Protein AF-A0A6B3ILD2-F1 (afdb_monomer_lite)

Structure (mmCIF, N/CA/C/O backbone):
data_AF-A0A6B3ILD2-F1
#
_entry.id   AF-A0A6B3ILD2-F1
#
loop_
_atom_site.group_PDB
_atom_site.id
_atom_site.type_symbol
_atom_site.label_atom_id
_atom_site.label_alt_id
_atom_site.label_comp_id
_atom_site.label_asym_id
_atom_site.label_entity_id
_atom_site.label_seq_id
_atom_site.pdbx_PDB_ins_code
_atom_site.Cartn_x
_atom_site.Cartn_y
_atom_site.Cartn_z
_atom_site.occupancy
_atom_site.B_iso_or_equiv
_atom_site.auth_seq_id
_atom_site.auth_comp_id
_atom_site.auth_asym_id
_atom_site.auth_atom_id
_atom_site.pdbx_PDB_model_num
ATOM 1 N N . GLY A 1 1 ? -7.312 -6.584 8.371 1.00 93.00 1 GLY A N 1
ATOM 2 C CA . GLY A 1 1 ? -7.728 -6.900 6.998 1.00 93.00 1 GLY A CA 1
ATOM 3 C C . GLY A 1 1 ? -6.562 -7.519 6.268 1.00 93.00 1 GLY A C 1
ATOM 4 O O . GLY A 1 1 ? -5.484 -6.936 6.271 1.00 93.00 1 GLY A O 1
ATOM 5 N N . PHE A 1 2 ? -6.776 -8.700 5.706 1.00 95.19 2 PHE A N 1
ATOM 6 C CA . PHE A 1 2 ? -5.787 -9.512 5.007 1.00 95.19 2 PHE A CA 1
ATOM 7 C C . PHE A 1 2 ? -6.242 -9.674 3.564 1.00 95.19 2 PHE A C 1
ATOM 9 O O . PHE A 1 2 ? -7.294 -10.265 3.318 1.00 95.19 2 PHE A O 1
ATOM 16 N N . VAL A 1 3 ? -5.492 -9.097 2.632 1.00 95.38 3 VAL A N 1
ATOM 17 C CA . VAL A 1 3 ? -5.838 -9.042 1.214 1.00 95.38 3 VAL A CA 1
ATOM 18 C C . VAL A 1 3 ? -5.019 -10.053 0.439 1.00 95.38 3 VAL A C 1
ATOM 20 O O . VAL A 1 3 ? -3.799 -10.132 0.577 1.00 95.38 3 VAL A O 1
ATOM 23 N N . ARG A 1 4 ? -5.690 -10.790 -0.436 1.00 94.25 4 ARG A N 1
ATOM 24 C CA . ARG A 1 4 ? -5.059 -11.615 -1.462 1.00 94.25 4 ARG A CA 1
ATOM 25 C C . ARG A 1 4 ? -5.677 -11.270 -2.802 1.00 94.25 4 ARG A C 1
ATOM 27 O O . ARG A 1 4 ? -6.876 -11.033 -2.869 1.00 94.25 4 ARG A O 1
ATOM 34 N N . SER A 1 5 ? -4.866 -11.247 -3.847 1.00 94.19 5 SER A N 1
ATOM 35 C CA . SER A 1 5 ? -5.314 -10.941 -5.200 1.00 94.19 5 SER A CA 1
ATOM 36 C C . SER A 1 5 ? -4.464 -11.697 -6.214 1.00 94.19 5 SER A C 1
ATOM 38 O O . SER A 1 5 ? -3.299 -11.996 -5.942 1.00 94.19 5 SER A O 1
ATOM 40 N N . ASN A 1 6 ? 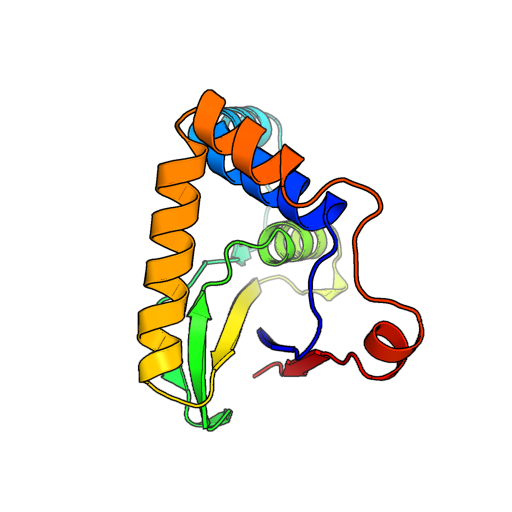-5.043 -12.013 -7.369 1.00 93.00 6 ASN A N 1
ATOM 41 C CA . ASN A 1 6 ? -4.300 -12.408 -8.569 1.00 93.00 6 ASN A CA 1
ATOM 42 C C . ASN A 1 6 ? -4.346 -11.314 -9.654 1.00 93.00 6 ASN A C 1
ATOM 44 O O . ASN A 1 6 ? -3.870 -11.539 -10.769 1.00 93.00 6 ASN A O 1
ATOM 48 N N . ALA A 1 7 ? -4.946 -10.158 -9.362 1.00 89.81 7 ALA A N 1
ATOM 49 C CA . ALA A 1 7 ? -5.045 -9.062 -10.309 1.00 89.81 7 ALA A CA 1
ATOM 50 C C . ALA A 1 7 ? -3.656 -8.507 -10.650 1.00 89.81 7 ALA A C 1
ATOM 52 O O . ALA A 1 7 ? -2.732 -8.536 -9.836 1.00 89.81 7 ALA A O 1
ATOM 53 N N . VAL A 1 8 ? -3.531 -7.985 -11.865 1.00 89.62 8 VAL A N 1
ATOM 54 C CA . VAL A 1 8 ? -2.367 -7.207 -12.300 1.00 89.62 8 VAL A CA 1
ATOM 55 C C . VAL A 1 8 ? -2.779 -5.746 -12.419 1.00 89.62 8 VAL A C 1
ATOM 57 O O . VAL A 1 8 ? -3.933 -5.443 -12.728 1.00 89.62 8 VAL A O 1
ATOM 60 N N . PHE A 1 9 ? -1.853 -4.845 -12.121 1.00 88.56 9 PHE A N 1
ATOM 61 C CA . PHE A 1 9 ? -2.081 -3.407 -12.195 1.00 88.56 9 PHE A CA 1
ATOM 62 C C . PHE A 1 9 ? -2.051 -2.919 -13.650 1.00 88.56 9 PHE A C 1
ATOM 64 O O . PHE A 1 9 ? -1.451 -3.554 -14.512 1.00 88.56 9 PHE A O 1
ATOM 71 N N . SER A 1 10 ? -2.702 -1.787 -13.920 1.00 90.25 10 SER A N 1
ATOM 72 C CA . SER A 1 10 ? -2.551 -1.072 -15.191 1.00 90.25 10 SER A CA 1
ATOM 73 C C . SER A 1 10 ? -1.320 -0.163 -15.163 1.00 90.25 10 SER A C 1
ATOM 75 O O . SER A 1 10 ? -0.803 0.157 -14.088 1.00 90.25 10 SER A O 1
ATOM 77 N N . GLY A 1 11 ? -0.891 0.312 -16.332 1.00 89.94 11 GLY A N 1
ATOM 78 C CA . GLY A 1 11 ? 0.165 1.317 -16.458 1.00 89.94 11 GLY A CA 1
ATOM 79 C C . GLY A 1 11 ? -0.160 2.604 -15.706 1.00 89.94 11 GLY A C 1
ATOM 80 O O . GLY A 1 11 ? 0.691 3.152 -15.014 1.00 89.94 11 GLY A O 1
ATOM 81 N N . GLY A 1 12 ? -1.432 3.020 -15.696 1.00 90.12 12 GLY A N 1
ATOM 82 C CA . GLY A 1 12 ? -1.883 4.170 -14.904 1.00 90.12 12 GLY A CA 1
ATOM 83 C C . GLY A 1 12 ? -1.729 3.964 -13.390 1.00 90.12 12 GLY A C 1
ATOM 84 O O . GLY A 1 12 ? -1.258 4.856 -12.680 1.00 90.12 12 GLY A O 1
ATOM 85 N N . THR A 1 13 ? -2.070 2.774 -12.880 1.00 90.44 13 THR A N 1
ATOM 86 C CA . THR A 1 13 ? -1.838 2.425 -11.469 1.00 90.44 13 THR A CA 1
ATOM 87 C C . THR A 1 13 ? -0.344 2.362 -11.152 1.00 90.44 13 THR A C 1
ATOM 89 O O . THR A 1 13 ? 0.077 2.871 -10.114 1.00 90.44 13 THR A O 1
ATOM 92 N N . PHE A 1 14 ? 0.462 1.787 -12.046 1.00 91.25 14 PHE A N 1
ATOM 93 C CA . PHE A 1 14 ? 1.912 1.703 -11.888 1.00 91.25 14 PHE A CA 1
ATOM 94 C C . PHE A 1 14 ? 2.571 3.089 -11.842 1.00 91.25 14 PHE A C 1
ATOM 96 O O . PHE A 1 14 ? 3.311 3.386 -10.905 1.00 91.25 14 PHE A O 1
ATOM 103 N N . ALA A 1 15 ? 2.224 3.977 -12.775 1.00 91.62 15 ALA A N 1
ATOM 104 C CA . ALA A 1 15 ? 2.712 5.353 -12.802 1.00 91.62 15 ALA A CA 1
ATOM 105 C C . ALA A 1 15 ? 2.274 6.148 -11.559 1.00 91.62 15 ALA A C 1
ATOM 107 O O . ALA A 1 15 ? 3.064 6.884 -10.962 1.00 91.62 15 ALA A O 1
ATOM 108 N N . SER A 1 16 ? 1.040 5.948 -11.092 1.00 90.56 16 SER A N 1
ATOM 109 C CA . SER A 1 16 ? 0.565 6.573 -9.851 1.00 90.56 16 SER A CA 1
ATOM 110 C C . SER A 1 16 ? 1.375 6.104 -8.639 1.00 90.56 16 SER A C 1
ATOM 112 O O . SER A 1 16 ? 1.787 6.918 -7.811 1.00 90.56 16 SER A O 1
ATOM 114 N N . ALA A 1 17 ? 1.655 4.800 -8.555 1.00 91.12 17 ALA A N 1
ATOM 115 C CA . ALA A 1 17 ? 2.456 4.228 -7.480 1.00 91.12 17 ALA A CA 1
ATOM 116 C C . ALA A 1 17 ? 3.896 4.761 -7.498 1.00 91.12 17 ALA A C 1
ATOM 118 O O . ALA A 1 17 ? 4.378 5.228 -6.468 1.00 91.12 17 ALA A O 1
ATOM 119 N N . LEU A 1 18 ? 4.559 4.775 -8.658 1.00 91.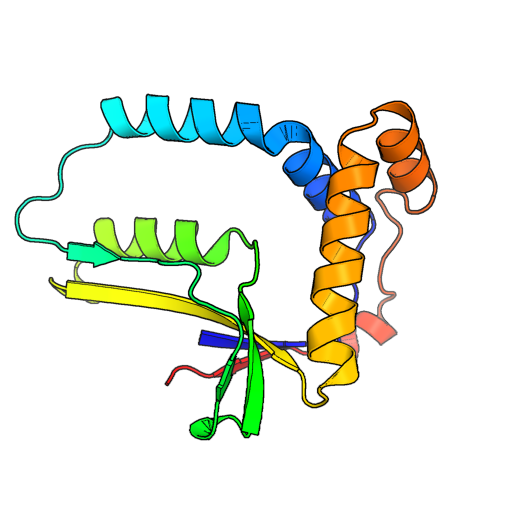94 18 LEU A N 1
ATOM 120 C CA . LEU A 1 18 ? 5.918 5.309 -8.800 1.00 91.94 18 LEU A CA 1
ATOM 121 C C . LEU A 1 18 ? 6.000 6.801 -8.447 1.00 91.94 18 LEU A C 1
ATOM 123 O O . LEU A 1 18 ? 6.938 7.227 -7.774 1.00 91.94 18 LEU A O 1
ATOM 127 N N . THR A 1 19 ? 5.000 7.593 -8.842 1.00 91.25 19 THR A N 1
ATOM 128 C CA . THR A 1 19 ? 4.918 9.015 -8.473 1.00 91.25 19 THR A CA 1
ATOM 129 C C . THR A 1 19 ? 4.806 9.190 -6.963 1.00 91.25 19 THR A C 1
ATOM 131 O O . THR A 1 19 ? 5.520 10.006 -6.379 1.00 91.25 19 THR A O 1
ATOM 134 N N . ALA A 1 20 ? 3.938 8.411 -6.313 1.00 90.50 20 ALA A N 1
ATOM 135 C CA . ALA A 1 20 ? 3.774 8.456 -4.864 1.00 90.50 20 ALA A CA 1
ATOM 136 C C . ALA A 1 20 ? 5.061 8.039 -4.131 1.00 90.50 20 ALA A C 1
ATOM 138 O O . ALA A 1 20 ? 5.477 8.711 -3.187 1.00 90.50 20 ALA A O 1
ATOM 139 N N . MET A 1 21 ? 5.734 6.981 -4.596 1.00 90.88 21 MET A N 1
ATOM 140 C CA . MET A 1 21 ? 7.007 6.519 -4.029 1.00 90.88 21 MET A CA 1
ATOM 141 C C . MET A 1 21 ? 8.114 7.573 -4.164 1.00 90.88 21 MET A C 1
ATOM 143 O O . MET A 1 21 ? 8.845 7.818 -3.205 1.00 90.88 21 MET A O 1
ATOM 147 N N . GLY A 1 22 ? 8.202 8.246 -5.314 1.00 89.44 22 GLY A N 1
ATOM 148 C CA . GLY A 1 22 ? 9.177 9.314 -5.560 1.00 89.44 22 GLY A CA 1
ATOM 149 C C . GLY A 1 22 ? 8.899 10.628 -4.816 1.00 89.44 22 GLY A C 1
ATOM 150 O O . GLY A 1 22 ? 9.769 11.492 -4.766 1.00 89.44 22 GLY A O 1
ATOM 151 N N . ARG A 1 23 ? 7.702 10.804 -4.236 1.00 90.31 23 ARG A N 1
ATOM 152 C CA . ARG A 1 23 ? 7.281 12.035 -3.532 1.00 90.31 23 ARG A CA 1
ATOM 153 C C . ARG A 1 23 ? 7.017 11.836 -2.036 1.00 90.31 23 ARG A C 1
ATOM 155 O O . ARG A 1 23 ? 6.322 12.639 -1.409 1.00 90.31 23 ARG A O 1
ATOM 162 N N . GLY A 1 24 ? 7.568 10.777 -1.442 1.00 86.50 24 GLY A N 1
ATOM 163 C CA . GLY A 1 24 ? 7.366 10.431 -0.031 1.00 86.50 24 GLY A CA 1
ATOM 164 C C . GLY A 1 24 ? 7.574 11.602 0.948 1.00 86.50 24 GLY A C 1
ATOM 165 O O . GLY A 1 24 ? 6.667 11.889 1.737 1.00 86.50 24 GLY A O 1
ATOM 166 N N . PRO A 1 25 ? 8.705 12.337 0.898 1.00 89.38 25 PRO A N 1
ATOM 167 C CA . PRO A 1 25 ? 8.944 13.476 1.786 1.00 89.38 25 PRO A CA 1
ATOM 168 C C . PRO A 1 25 ? 7.898 14.591 1.655 1.00 89.38 25 PRO A C 1
ATOM 170 O O . PRO A 1 25 ? 7.440 15.131 2.663 1.00 89.38 25 PRO A O 1
ATOM 173 N N . GLN A 1 26 ? 7.485 14.919 0.430 1.00 93.06 26 GLN A N 1
ATOM 174 C CA . GLN A 1 26 ? 6.476 15.939 0.143 1.00 93.06 26 GLN A CA 1
ATOM 175 C C . GLN A 1 26 ? 5.107 15.504 0.676 1.00 93.06 26 GLN A C 1
ATOM 177 O O . GLN A 1 26 ? 4.424 16.287 1.334 1.00 93.06 26 GLN A O 1
ATOM 182 N N . MET A 1 27 ? 4.740 14.235 0.477 1.00 90.06 27 MET A N 1
ATOM 183 C CA . MET A 1 27 ? 3.505 13.666 1.023 1.00 90.06 27 MET A CA 1
ATOM 184 C C . MET A 1 27 ? 3.481 13.714 2.555 1.00 90.06 27 MET A C 1
ATOM 186 O O . MET A 1 27 ? 2.453 14.045 3.146 1.00 90.06 27 MET A O 1
ATOM 190 N N . LEU A 1 28 ? 4.608 13.425 3.213 1.00 90.25 28 LEU A N 1
ATOM 191 C CA . LEU A 1 28 ? 4.721 13.507 4.671 1.00 90.25 28 LEU A CA 1
ATOM 192 C C . LEU A 1 28 ? 4.606 14.947 5.186 1.00 90.25 28 LEU A C 1
ATOM 194 O O . LEU A 1 28 ? 3.944 15.166 6.201 1.00 90.25 28 LEU A O 1
ATOM 198 N N . ARG A 1 29 ? 5.220 15.922 4.503 1.00 94.06 29 ARG A N 1
ATOM 199 C CA . ARG A 1 29 ? 5.090 17.352 4.840 1.00 94.06 29 ARG A CA 1
ATOM 200 C C . ARG A 1 29 ? 3.638 17.810 4.727 1.00 94.06 29 ARG A C 1
ATOM 202 O O . ARG A 1 29 ? 3.080 18.267 5.720 1.00 94.06 29 ARG A O 1
ATOM 209 N N . ALA A 1 30 ? 2.993 17.534 3.593 1.00 93.31 30 ALA A N 1
ATOM 210 C CA . ALA A 1 30 ? 1.585 17.862 3.376 1.00 93.31 30 ALA A CA 1
ATOM 211 C C . ALA A 1 30 ? 0.662 17.201 4.418 1.00 93.31 30 ALA A C 1
ATOM 213 O O . ALA A 1 30 ? -0.273 17.820 4.922 1.00 93.31 30 ALA A O 1
ATOM 214 N N . ALA A 1 31 ? 0.935 15.949 4.804 1.00 89.06 31 ALA A N 1
ATOM 215 C CA . ALA A 1 31 ? 0.167 15.268 5.845 1.00 89.06 31 ALA A CA 1
ATOM 216 C C . ALA A 1 31 ? 0.335 15.909 7.236 1.00 89.06 31 ALA A C 1
ATOM 218 O O . ALA A 1 31 ? -0.615 15.906 8.022 1.00 89.06 31 ALA A O 1
ATOM 219 N N . ARG A 1 32 ? 1.521 16.447 7.555 1.00 91.12 32 ARG A N 1
ATOM 220 C CA . ARG A 1 32 ? 1.779 17.164 8.816 1.00 91.12 32 ARG A CA 1
ATOM 221 C C . ARG A 1 32 ? 1.072 18.512 8.843 1.00 91.12 32 ARG A C 1
ATOM 223 O O . ARG A 1 32 ? 0.392 18.788 9.824 1.00 91.12 32 ARG A O 1
ATOM 230 N N . GLU A 1 33 ? 1.186 19.291 7.772 1.00 94.06 33 GLU A N 1
ATOM 231 C CA . GLU A 1 33 ? 0.496 20.579 7.624 1.00 94.06 33 GLU A CA 1
ATOM 232 C C . GLU A 1 33 ? -1.017 20.403 7.739 1.00 94.06 33 GLU A C 1
ATOM 234 O O . GLU A 1 33 ? -1.656 21.044 8.568 1.00 94.06 33 GLU A O 1
ATOM 239 N N . ARG A 1 34 ? -1.585 19.426 7.018 1.00 90.50 34 ARG A N 1
ATOM 240 C CA . ARG A 1 34 ? -3.011 19.091 7.121 1.00 90.50 34 ARG A CA 1
ATOM 241 C C . ARG A 1 34 ? -3.434 18.805 8.562 1.00 90.50 34 ARG A C 1
ATOM 243 O O . ARG A 1 34 ? -4.484 19.266 8.997 1.00 90.50 34 ARG A O 1
ATOM 250 N N . ARG A 1 35 ? -2.616 18.073 9.323 1.00 86.69 35 ARG A N 1
ATOM 251 C CA . ARG A 1 35 ? -2.920 17.700 10.713 1.00 86.69 35 ARG A CA 1
ATOM 252 C C . ARG A 1 35 ? -3.015 18.905 11.654 1.00 86.69 35 ARG A C 1
ATOM 254 O O . ARG A 1 35 ? -3.691 18.793 12.671 1.00 86.69 35 ARG A O 1
ATOM 261 N N . LEU A 1 36 ? -2.363 20.026 11.339 1.00 90.00 36 LEU A N 1
ATOM 262 C CA . LEU A 1 36 ? -2.468 21.261 12.126 1.00 90.00 36 LEU A CA 1
ATOM 263 C C . LEU A 1 36 ? -3.854 21.911 12.003 1.00 90.00 36 LEU A C 1
ATOM 265 O O . LEU A 1 36 ? -4.282 22.598 12.924 1.00 90.00 36 LEU A O 1
ATOM 269 N N . HIS A 1 37 ? -4.562 21.651 10.901 1.00 90.00 37 HIS A N 1
ATOM 270 C CA . HIS A 1 37 ? -5.880 22.220 10.607 1.00 90.00 37 HIS A CA 1
ATOM 271 C C . HIS A 1 37 ? -7.033 21.220 10.785 1.00 90.00 37 HIS A C 1
ATOM 273 O O . HIS A 1 37 ? -8.198 21.583 10.641 1.00 90.00 37 HIS A O 1
ATOM 279 N N . GLU A 1 38 ? -6.739 19.955 11.092 1.00 83.44 38 GLU A N 1
ATOM 280 C CA . GLU A 1 38 ? -7.770 18.946 11.337 1.00 83.44 38 GLU A CA 1
ATOM 281 C C . GLU A 1 38 ? -8.341 19.070 12.765 1.00 83.44 38 GLU A C 1
ATOM 283 O O . GLU A 1 38 ? -7.577 19.103 13.736 1.00 83.44 38 GLU A O 1
ATOM 288 N N . PRO A 1 39 ? -9.678 19.075 12.935 1.00 81.94 39 PRO A N 1
ATOM 289 C CA . PRO A 1 39 ? -10.292 19.152 14.254 1.00 81.94 39 PRO A CA 1
ATOM 290 C C . PRO A 1 39 ? -9.937 17.925 15.100 1.00 81.94 39 PRO A C 1
ATOM 292 O O . PRO A 1 39 ? -9.988 16.775 14.646 1.00 81.94 39 PRO A O 1
ATOM 295 N N . ARG A 1 40 ? -9.604 18.165 16.373 1.00 75.44 40 ARG A N 1
ATOM 296 C CA . ARG A 1 40 ? -9.378 17.096 17.351 1.00 75.44 40 ARG A CA 1
ATOM 297 C C . ARG A 1 40 ? -10.709 16.429 17.686 1.00 75.44 40 ARG A C 1
ATOM 299 O O . ARG A 1 40 ? -11.589 17.043 18.274 1.00 75.44 40 ARG A O 1
ATOM 306 N N . GLN A 1 41 ? -10.832 15.156 17.333 1.00 76.12 41 GLN A N 1
ATOM 307 C CA . GLN A 1 41 ? -11.993 14.338 17.677 1.00 76.12 41 GLN A CA 1
ATOM 308 C C . GLN A 1 41 ? -11.920 13.962 19.164 1.00 76.12 41 GLN A C 1
ATOM 310 O O . GLN A 1 41 ? -11.121 13.108 19.556 1.00 76.12 41 GLN A O 1
ATOM 315 N N . VAL A 1 42 ? -12.711 14.636 19.999 1.00 78.81 42 VAL A N 1
ATOM 316 C CA . VAL A 1 42 ? -12.812 14.353 21.439 1.00 78.81 42 VAL A CA 1
ATOM 317 C C . VAL A 1 42 ? -13.641 13.082 21.638 1.00 78.81 42 VAL A C 1
ATOM 319 O O . VAL A 1 42 ? -14.628 12.863 20.946 1.00 78.81 42 VAL A O 1
ATOM 322 N N . GLY A 1 43 ? -13.213 12.201 22.545 1.00 84.00 43 GLY A N 1
ATOM 323 C CA . GLY A 1 43 ? -13.944 10.964 22.855 1.00 84.00 43 GLY A CA 1
ATOM 324 C C . GLY A 1 43 ? -13.845 9.851 21.804 1.00 84.00 43 GLY A C 1
ATOM 325 O O . GLY A 1 43 ? -14.449 8.798 21.991 1.00 84.00 43 GLY A O 1
ATOM 326 N N . ARG A 1 44 ? -13.063 10.029 20.725 1.00 89.06 44 ARG A N 1
ATOM 327 C CA . ARG A 1 44 ? -12.872 9.004 19.685 1.00 89.06 44 ARG A CA 1
ATOM 328 C C . ARG A 1 44 ? -11.400 8.672 19.460 1.00 89.06 44 ARG A C 1
ATOM 330 O O . ARG A 1 44 ? -10.564 9.543 19.227 1.00 89.06 44 ARG A O 1
ATOM 337 N N . ARG A 1 45 ? -11.074 7.380 19.470 1.00 93.00 45 ARG A N 1
ATOM 338 C CA . ARG A 1 45 ? -9.723 6.848 19.283 1.00 93.00 45 ARG A CA 1
ATOM 339 C C . ARG A 1 45 ? -9.669 6.010 18.010 1.00 93.00 45 ARG A C 1
ATOM 341 O O . ARG A 1 45 ? -10.131 4.881 17.977 1.00 93.00 45 ARG A O 1
ATOM 348 N N . VAL A 1 46 ? -9.053 6.552 16.959 1.00 94.00 46 VAL A N 1
ATOM 349 C CA . VAL A 1 46 ? -8.884 5.850 15.675 1.00 94.00 46 VAL A CA 1
ATOM 350 C C . VAL A 1 46 ? -7.411 5.610 15.382 1.00 94.00 46 VAL A C 1
ATOM 352 O O . VAL A 1 46 ? -6.635 6.561 15.242 1.00 94.00 46 VAL A O 1
ATOM 355 N N . ARG A 1 47 ? -7.029 4.336 15.253 1.00 94.06 47 ARG A N 1
ATOM 356 C CA . ARG A 1 47 ? -5.646 3.898 15.024 1.00 94.06 47 ARG A CA 1
ATOM 357 C C . ARG A 1 47 ? -5.549 3.015 13.786 1.00 94.06 47 ARG A C 1
ATOM 359 O O . ARG A 1 47 ? -6.137 1.940 13.735 1.00 94.06 47 ARG A O 1
ATOM 366 N N . THR A 1 48 ? -4.722 3.418 12.831 1.00 94.19 48 THR A N 1
ATOM 367 C CA . THR A 1 48 ? -4.477 2.653 11.600 1.00 94.19 48 THR A CA 1
ATOM 368 C C . THR A 1 48 ? -2.989 2.350 11.412 1.00 94.19 48 THR A C 1
ATOM 370 O O . THR A 1 48 ? -2.374 2.864 10.477 1.00 94.19 48 THR A O 1
ATOM 373 N N . PRO A 1 49 ? -2.354 1.609 12.344 1.00 93.31 49 PRO A N 1
ATOM 374 C CA . PRO A 1 49 ? -0.926 1.335 12.257 1.00 93.31 49 PRO A CA 1
ATOM 375 C C . PRO A 1 49 ? -0.625 0.398 11.082 1.00 93.31 49 PRO A C 1
ATOM 377 O O . PRO A 1 49 ? -1.400 -0.519 10.813 1.00 93.31 49 PRO A O 1
ATOM 380 N N . ALA A 1 50 ? 0.537 0.575 10.451 1.00 88.69 50 ALA A N 1
ATOM 381 C CA . ALA A 1 50 ? 1.000 -0.304 9.374 1.00 88.69 50 ALA A CA 1
ATOM 382 C C . ALA A 1 50 ? 1.141 -1.772 9.832 1.00 88.69 50 ALA A C 1
ATOM 384 O O . ALA A 1 50 ? 0.843 -2.694 9.081 1.00 88.69 50 ALA A O 1
ATOM 385 N N . GLY A 1 51 ? 1.523 -1.992 11.097 1.00 90.69 51 GLY A N 1
ATOM 386 C CA . GLY A 1 51 ? 1.840 -3.322 11.619 1.00 90.69 51 GLY A CA 1
ATOM 387 C C . GLY A 1 51 ? 3.251 -3.772 11.231 1.00 90.69 51 GLY A C 1
ATOM 388 O O . GLY A 1 51 ? 4.031 -2.985 10.704 1.00 90.69 51 GLY A O 1
ATOM 389 N N . SER A 1 52 ? 3.578 -5.029 11.521 1.00 92.25 52 SER A N 1
ATOM 390 C CA . SER A 1 52 ? 4.868 -5.648 11.202 1.00 92.25 52 SER A CA 1
ATOM 391 C C . SER A 1 52 ? 4.669 -6.901 10.343 1.00 92.25 52 SER A C 1
ATOM 393 O O . SER A 1 52 ? 3.617 -7.544 10.457 1.00 92.25 52 SER A O 1
ATOM 395 N N . PRO A 1 53 ? 5.649 -7.267 9.497 1.00 94.12 53 PRO A N 1
ATOM 396 C CA . PRO A 1 53 ? 5.668 -8.567 8.841 1.00 94.12 53 PRO A CA 1
ATOM 397 C C . PRO A 1 53 ? 5.606 -9.708 9.865 1.00 94.12 53 PRO A C 1
ATOM 399 O O . PRO A 1 53 ? 6.354 -9.690 10.839 1.00 94.12 53 PRO A O 1
ATOM 402 N N . HIS A 1 54 ? 4.709 -10.675 9.678 1.00 94.69 54 HIS A N 1
ATOM 403 C CA . HIS A 1 54 ? 4.601 -11.856 10.549 1.00 94.69 54 HIS A CA 1
ATOM 404 C C . HIS A 1 54 ? 3.823 -12.982 9.864 1.00 94.69 54 HIS A C 1
ATOM 406 O O . HIS A 1 54 ? 3.052 -12.736 8.939 1.00 94.69 54 HIS A O 1
ATOM 412 N N . PHE A 1 55 ? 3.975 -14.218 10.338 1.00 95.62 55 PHE A N 1
ATOM 413 C CA . PHE A 1 55 ? 3.070 -15.301 9.960 1.00 95.62 55 PHE A CA 1
ATOM 414 C C . PHE A 1 55 ? 1.784 -15.228 10.791 1.00 95.62 55 PHE A C 1
ATOM 416 O O . PHE A 1 55 ? 1.834 -15.076 12.011 1.00 95.62 55 PHE A O 1
ATOM 423 N N . ASN A 1 56 ? 0.624 -15.326 10.142 1.00 94.88 56 ASN A N 1
ATOM 424 C CA . ASN A 1 56 ? -0.676 -15.273 10.799 1.00 94.88 56 ASN A CA 1
ATOM 425 C C . ASN A 1 56 ? -1.375 -16.638 10.723 1.00 94.88 56 ASN A C 1
ATOM 427 O O . ASN A 1 56 ? -1.822 -17.056 9.654 1.00 94.88 56 ASN A O 1
ATOM 431 N N . GLY A 1 57 ? -1.525 -17.301 11.875 1.00 93.38 57 GLY A N 1
ATOM 432 C CA . GLY A 1 57 ? -2.135 -18.632 11.967 1.00 93.38 57 GLY A CA 1
ATOM 433 C C . GLY A 1 57 ? -3.602 -18.688 11.524 1.00 93.38 57 GLY A C 1
ATOM 434 O O . GLY A 1 57 ? -3.998 -19.644 10.868 1.00 93.38 57 GLY A O 1
ATOM 435 N N . ALA A 1 58 ? -4.397 -17.642 11.781 1.00 92.12 58 ALA A N 1
ATOM 436 C CA . ALA A 1 58 ? -5.816 -17.614 11.407 1.00 92.12 58 ALA A CA 1
ATOM 437 C C . ALA A 1 58 ? -6.033 -17.625 9.882 1.00 92.12 58 ALA A C 1
ATOM 439 O O . ALA A 1 58 ? -7.032 -18.155 9.390 1.00 92.12 58 ALA A O 1
ATOM 440 N N . THR A 1 59 ? -5.103 -17.035 9.128 1.00 92.62 59 THR A N 1
ATOM 441 C CA . THR A 1 59 ? -5.128 -17.010 7.658 1.00 92.62 59 THR A CA 1
ATOM 442 C C . THR A 1 59 ? -4.234 -18.067 7.012 1.00 92.62 59 THR A C 1
ATOM 444 O O . THR A 1 59 ? -4.387 -18.315 5.818 1.00 92.62 59 THR A O 1
ATOM 447 N N . GLY A 1 60 ? -3.309 -18.673 7.765 1.00 94.31 60 GLY A N 1
ATOM 448 C CA . GLY A 1 60 ? -2.296 -19.591 7.237 1.00 94.31 60 GLY A CA 1
ATOM 449 C C . GLY A 1 60 ? -1.344 -18.924 6.238 1.00 94.31 60 GLY A C 1
ATOM 450 O O . GLY A 1 60 ? -0.893 -19.568 5.292 1.00 94.31 60 GLY A O 1
ATOM 451 N N . THR A 1 61 ? -1.093 -17.617 6.381 1.00 96.06 61 THR A N 1
ATOM 452 C CA . THR A 1 61 ? -0.285 -16.830 5.433 1.00 96.06 61 THR A CA 1
ATOM 453 C C . THR A 1 61 ? 0.685 -15.890 6.133 1.00 96.06 61 THR A C 1
ATOM 455 O O . THR A 1 61 ? 0.473 -15.480 7.274 1.00 96.06 61 THR A O 1
ATOM 458 N N . TRP A 1 62 ? 1.739 -15.507 5.416 1.00 96.88 62 TRP A N 1
ATOM 459 C CA . TRP A 1 62 ? 2.596 -14.389 5.783 1.00 96.88 62 TRP A CA 1
ATOM 460 C C . TRP A 1 62 ? 1.878 -13.076 5.494 1.00 96.88 62 TRP A C 1
ATOM 462 O O . TRP A 1 62 ? 1.413 -12.835 4.379 1.00 96.88 62 TRP A O 1
ATOM 472 N N . ALA A 1 63 ? 1.800 -12.239 6.517 1.00 96.12 63 ALA A N 1
ATOM 473 C CA . ALA A 1 63 ? 1.180 -10.934 6.506 1.00 96.12 63 ALA A CA 1
ATOM 474 C C . ALA A 1 63 ? 2.254 -9.871 6.290 1.00 96.12 63 ALA A C 1
ATOM 476 O O . ALA A 1 63 ? 3.140 -9.715 7.128 1.00 96.12 63 ALA A O 1
ATOM 477 N N . LEU A 1 64 ? 2.168 -9.132 5.189 1.00 95.69 64 LEU A N 1
ATOM 478 C CA . LEU A 1 64 ? 3.088 -8.045 4.867 1.00 95.69 64 LEU A CA 1
ATOM 479 C C . LEU A 1 64 ? 2.347 -6.708 4.894 1.00 95.69 64 LEU A C 1
ATOM 481 O O . LEU A 1 64 ? 1.306 -6.605 4.239 1.00 95.69 64 LEU A O 1
ATOM 485 N N . PRO A 1 65 ? 2.826 -5.687 5.631 1.00 92.44 65 PRO A N 1
ATOM 486 C CA . PRO A 1 65 ? 2.230 -4.358 5.591 1.00 92.44 65 PRO A CA 1
ATOM 487 C C . PRO A 1 65 ? 2.165 -3.847 4.153 1.00 92.44 65 PRO A C 1
ATOM 489 O O . PRO A 1 65 ? 3.178 -3.801 3.456 1.00 92.44 65 PRO A O 1
ATOM 492 N N . LEU A 1 66 ? 0.968 -3.477 3.711 1.00 84.19 66 LEU A N 1
ATOM 493 C CA . LEU A 1 66 ? 0.768 -2.906 2.386 1.00 84.19 66 LEU A CA 1
ATOM 494 C C . LEU A 1 66 ? 0.853 -1.379 2.472 1.00 84.19 66 LEU A C 1
ATOM 496 O O . LEU A 1 66 ? 0.090 -0.784 3.238 1.00 84.19 66 LEU A O 1
ATOM 500 N N . PRO A 1 67 ? 1.721 -0.720 1.683 1.00 80.94 67 PRO A N 1
ATOM 501 C CA . PRO A 1 67 ? 1.790 0.736 1.623 1.00 80.94 67 PRO A CA 1
ATOM 502 C C . PRO A 1 67 ? 0.660 1.302 0.741 1.00 80.94 67 PRO A C 1
ATOM 504 O O . PRO A 1 67 ? 0.913 2.017 -0.225 1.00 80.94 67 PRO A O 1
ATOM 507 N N . THR A 1 68 ? -0.595 0.947 1.031 1.00 87.81 68 THR A N 1
ATOM 508 C CA . THR A 1 68 ? -1.769 1.433 0.292 1.00 87.81 68 THR A CA 1
ATOM 509 C C . THR A 1 68 ? -2.412 2.634 0.975 1.00 87.81 68 THR A C 1
ATOM 511 O O . THR A 1 68 ? -2.124 2.973 2.125 1.00 87.81 68 THR A O 1
ATOM 514 N N . VAL A 1 69 ? -3.324 3.290 0.257 1.00 89.62 69 VAL A N 1
ATOM 515 C CA . VAL A 1 69 ? -4.127 4.396 0.789 1.00 89.62 69 VAL A CA 1
ATOM 516 C C . VAL A 1 69 ? -5.244 3.909 1.730 1.00 89.62 69 VAL A C 1
ATOM 518 O O . VAL A 1 69 ? -5.776 4.696 2.516 1.00 89.62 69 VAL A O 1
ATOM 521 N N . ASP A 1 70 ? -5.580 2.613 1.710 1.00 92.81 70 ASP A N 1
ATOM 522 C CA . ASP A 1 70 ? -6.727 2.047 2.433 1.00 92.81 70 ASP A CA 1
ATOM 523 C C . ASP A 1 70 ? -6.720 2.339 3.936 1.00 92.81 70 ASP A C 1
ATOM 525 O O . ASP A 1 70 ? -7.748 2.788 4.446 1.00 92.81 70 ASP A O 1
ATOM 529 N N . PRO A 1 71 ? -5.607 2.165 4.683 1.00 93.81 71 PRO A N 1
ATOM 530 C CA . PRO A 1 71 ? -5.593 2.506 6.102 1.00 93.81 71 PRO A CA 1
ATOM 531 C C . PRO A 1 71 ? -5.908 3.983 6.353 1.00 93.81 71 PRO A C 1
ATOM 533 O O . PRO A 1 71 ? -6.594 4.303 7.322 1.00 93.81 71 PRO A O 1
ATOM 536 N N . ALA A 1 72 ? -5.453 4.885 5.478 1.00 91.88 72 ALA A N 1
ATOM 537 C CA . ALA A 1 72 ? -5.726 6.312 5.608 1.00 91.88 72 ALA A CA 1
ATOM 538 C C . ALA A 1 72 ? -7.205 6.632 5.342 1.00 91.88 72 ALA A C 1
ATOM 540 O O . ALA A 1 72 ? -7.809 7.379 6.115 1.00 91.88 72 ALA A O 1
ATOM 541 N N . ILE A 1 73 ? -7.800 6.033 4.301 1.00 94.25 73 ILE A N 1
ATOM 542 C CA . ILE A 1 73 ? -9.228 6.189 3.981 1.00 94.25 73 ILE A CA 1
ATOM 543 C C . ILE A 1 73 ? -10.082 5.643 5.121 1.00 94.25 73 ILE A C 1
ATOM 545 O O . ILE A 1 73 ? -10.897 6.374 5.677 1.00 94.25 73 ILE A O 1
ATOM 549 N N . VAL A 1 74 ? -9.839 4.399 5.537 1.00 94.88 74 VAL A N 1
ATOM 550 C CA . VAL A 1 74 ? -10.578 3.752 6.627 1.00 94.88 74 VAL A CA 1
ATOM 551 C C . VAL A 1 74 ? -10.443 4.549 7.926 1.00 94.88 74 VAL A C 1
ATOM 553 O O . VAL A 1 74 ? -11.434 4.766 8.619 1.00 94.88 74 VAL A O 1
ATOM 556 N N . GLY A 1 75 ? -9.245 5.045 8.247 1.00 93.94 75 GLY A N 1
ATOM 557 C CA . GLY A 1 75 ? -9.021 5.885 9.422 1.00 93.94 75 GLY A CA 1
ATOM 558 C C . GLY A 1 75 ? -9.775 7.216 9.363 1.00 93.94 75 GLY A C 1
ATOM 559 O O . GLY A 1 75 ? -10.330 7.652 10.369 1.00 93.94 75 GLY A O 1
ATOM 560 N N . ARG A 1 76 ? -9.842 7.863 8.194 1.00 92.38 76 ARG A N 1
ATOM 561 C CA . ARG A 1 76 ? -10.648 9.078 8.000 1.00 92.38 76 ARG A CA 1
ATOM 562 C C . ARG A 1 76 ? -12.140 8.780 8.154 1.00 92.38 76 ARG A C 1
ATOM 564 O O . ARG A 1 76 ? -12.819 9.497 8.883 1.00 92.38 76 ARG A O 1
ATOM 571 N N . SER A 1 77 ? -12.632 7.709 7.533 1.00 94.38 77 SER A N 1
ATOM 572 C CA . SER A 1 77 ? -14.030 7.277 7.640 1.00 94.38 77 SER A CA 1
ATOM 573 C C . SER A 1 77 ? -14.422 6.953 9.080 1.00 94.38 77 SER A C 1
ATOM 575 O O . SER A 1 77 ? -15.455 7.426 9.540 1.00 94.38 77 SER A O 1
ATOM 577 N N . ALA A 1 78 ? -13.579 6.229 9.820 1.00 94.06 78 ALA A N 1
ATOM 578 C CA . ALA A 1 78 ? -13.828 5.899 11.222 1.00 94.06 78 ALA A CA 1
ATOM 579 C C . ALA A 1 78 ? -13.820 7.129 12.140 1.00 94.06 78 ALA A C 1
ATOM 581 O O . ALA A 1 78 ? -14.492 7.139 13.164 1.00 94.06 78 ALA A O 1
ATOM 582 N N . ARG A 1 79 ? -13.088 8.194 11.783 1.00 91.44 79 ARG A N 1
ATOM 583 C CA . ARG A 1 79 ? -13.168 9.470 12.511 1.00 91.44 79 ARG A CA 1
ATOM 584 C C . ARG A 1 79 ? -14.464 10.218 12.226 1.00 91.44 79 ARG A C 1
ATOM 586 O O . ARG A 1 79 ? -14.967 10.854 13.141 1.00 91.44 79 ARG A O 1
ATOM 593 N N . ALA A 1 80 ? -14.995 10.133 11.008 1.00 91.31 80 ALA A N 1
ATOM 594 C CA . ALA A 1 80 ? -16.174 10.887 10.586 1.00 91.31 80 ALA A CA 1
ATOM 595 C C . ALA A 1 80 ? -17.511 10.194 10.904 1.00 91.31 80 ALA A C 1
ATOM 597 O O . ALA A 1 80 ? -18.497 10.872 11.162 1.00 91.31 80 ALA A O 1
ATOM 598 N N . LEU A 1 81 ? -17.563 8.860 10.891 1.00 92.75 81 LEU A N 1
ATOM 599 C CA . LEU A 1 81 ? -18.815 8.100 10.948 1.00 92.75 81 LEU A CA 1
ATOM 600 C C . LEU A 1 81 ? -18.977 7.378 12.291 1.00 92.75 81 LEU A C 1
ATOM 602 O O . LEU A 1 81 ? -18.119 6.592 12.684 1.00 92.75 81 LEU A O 1
ATOM 606 N N . GLU A 1 82 ? -20.113 7.584 12.961 1.00 91.00 82 GLU A N 1
ATOM 607 C CA . GLU A 1 82 ? -20.399 7.017 14.292 1.00 91.00 82 GLU A CA 1
ATOM 608 C C . GLU A 1 82 ? -20.441 5.487 14.321 1.00 91.00 82 GLU A C 1
ATOM 610 O O . GLU A 1 82 ? -20.027 4.877 15.305 1.00 91.00 82 GLU A O 1
ATOM 615 N N . ARG A 1 83 ? -20.844 4.854 13.213 1.00 94.62 83 ARG A N 1
ATOM 616 C CA . ARG A 1 83 ? -20.969 3.390 13.084 1.00 94.62 83 ARG A CA 1
ATOM 617 C C . ARG A 1 83 ? -19.688 2.597 13.378 1.00 94.62 83 ARG A C 1
ATOM 619 O O . ARG A 1 83 ? -19.756 1.389 13.556 1.00 94.62 83 ARG A O 1
ATOM 626 N N . TYR A 1 84 ? -18.521 3.246 13.364 1.00 92.88 84 TYR A N 1
ATOM 627 C CA . TYR A 1 84 ? -17.239 2.601 13.673 1.00 92.88 84 TYR A CA 1
ATOM 628 C C . TYR A 1 84 ? -16.957 2.506 15.180 1.00 92.88 84 TYR A C 1
ATOM 630 O O . TYR A 1 84 ? -15.989 1.853 15.569 1.00 92.88 84 TYR A O 1
ATOM 638 N N . GLY A 1 85 ? -17.789 3.132 16.018 1.00 93.06 85 GLY A N 1
ATOM 639 C CA . GLY A 1 85 ? -17.643 3.139 17.468 1.00 93.06 85 GLY A CA 1
ATOM 640 C C . GLY A 1 85 ? -16.569 4.108 17.992 1.00 93.06 85 GLY A C 1
ATOM 641 O O . GLY A 1 85 ? -15.896 4.804 17.223 1.00 93.06 85 GLY A O 1
ATOM 642 N N . PRO A 1 86 ? -16.416 4.192 19.326 1.00 92.69 86 PRO A N 1
ATOM 643 C CA . PRO A 1 86 ? -15.514 5.146 19.972 1.00 92.69 86 PRO A CA 1
ATOM 644 C C . PRO A 1 86 ? -14.031 4.734 19.944 1.00 92.69 86 PRO A C 1
ATOM 646 O O . PRO A 1 86 ? -13.172 5.615 19.940 1.00 92.69 86 PRO A O 1
ATOM 649 N N . ASP A 1 87 ? -13.699 3.437 19.888 1.00 95.06 87 ASP A N 1
ATOM 650 C CA . ASP A 1 87 ? -12.321 2.938 19.717 1.00 95.06 87 ASP A CA 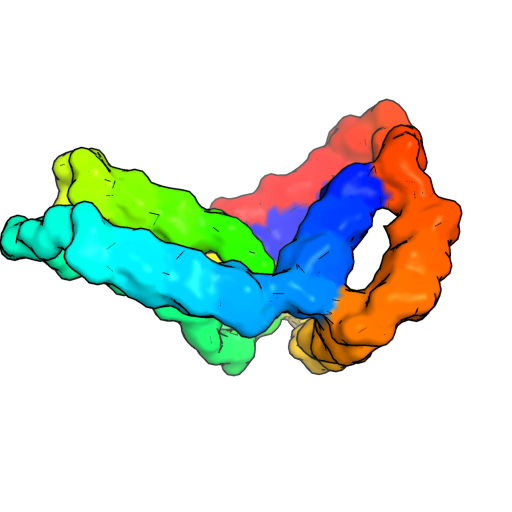1
ATOM 651 C C . ASP A 1 87 ? -12.254 2.010 18.502 1.00 95.06 87 ASP A C 1
ATOM 653 O O . ASP A 1 87 ? -12.811 0.914 18.504 1.00 95.06 87 ASP A O 1
ATOM 657 N N . PHE A 1 88 ? -11.565 2.461 17.456 1.00 95.19 88 PHE A N 1
ATOM 658 C CA . PHE A 1 88 ? -11.436 1.735 16.203 1.00 95.19 88 PHE A CA 1
ATOM 659 C C . PHE A 1 88 ? -9.969 1.522 15.840 1.00 95.19 88 PHE A C 1
ATOM 661 O O . PHE A 1 88 ? -9.157 2.458 15.781 1.00 95.19 88 PHE A O 1
ATOM 668 N N . ARG A 1 89 ? -9.628 0.270 15.526 1.00 95.06 89 ARG A N 1
ATOM 669 C CA . ARG A 1 89 ? -8.298 -0.112 15.061 1.00 95.06 89 ARG A CA 1
ATOM 670 C C . ARG A 1 89 ? -8.380 -0.893 13.762 1.00 95.06 89 ARG A C 1
ATOM 672 O O . ARG A 1 89 ? -9.062 -1.905 13.686 1.00 95.06 89 ARG A O 1
ATOM 679 N N . TYR A 1 90 ? -7.594 -0.478 12.775 1.00 94.81 90 TYR A N 1
ATOM 680 C CA . TYR A 1 90 ? -7.489 -1.187 11.504 1.00 94.81 90 TYR A CA 1
ATOM 681 C C . TYR A 1 90 ? -6.036 -1.396 11.093 1.00 94.81 90 TYR A C 1
ATOM 683 O O . TYR A 1 90 ? -5.203 -0.505 11.220 1.00 94.81 90 TYR A O 1
ATOM 691 N N . ARG A 1 91 ? -5.730 -2.594 10.599 1.00 94.56 91 ARG A N 1
ATOM 692 C CA . ARG A 1 91 ? -4.452 -2.932 9.963 1.00 94.56 91 ARG A CA 1
ATOM 693 C C . ARG A 1 91 ? -4.735 -3.574 8.615 1.00 94.56 91 ARG A C 1
ATOM 695 O O . ARG A 1 91 ? -5.723 -4.305 8.488 1.00 94.56 91 ARG A O 1
ATOM 702 N N . HIS A 1 92 ? -3.868 -3.326 7.644 1.00 95.25 92 HIS A N 1
ATOM 703 C CA . HIS A 1 92 ? -4.037 -3.789 6.275 1.00 95.25 92 HIS A CA 1
ATOM 704 C C . HIS A 1 92 ? -2.775 -4.510 5.808 1.00 95.25 92 HIS A C 1
ATOM 706 O O . HIS A 1 92 ? -1.692 -3.926 5.785 1.00 95.25 92 HIS A O 1
ATOM 712 N N . PHE A 1 93 ? -2.925 -5.788 5.478 1.00 95.75 93 PHE A N 1
ATOM 713 C CA . PHE A 1 93 ? -1.825 -6.666 5.107 1.00 95.75 93 PHE A CA 1
ATOM 714 C C . PHE A 1 93 ? -2.093 -7.325 3.759 1.00 95.75 93 PHE A C 1
ATOM 716 O O . PHE A 1 93 ? -3.224 -7.723 3.484 1.00 95.75 93 PHE A O 1
ATOM 723 N N . ALA A 1 94 ? -1.044 -7.513 2.965 1.00 95.19 94 ALA A N 1
ATOM 724 C CA . ALA A 1 94 ? -1.023 -8.526 1.921 1.00 95.19 94 ALA A CA 1
ATOM 725 C C . ALA A 1 94 ? -0.803 -9.897 2.562 1.00 95.19 94 ALA A C 1
ATOM 727 O O . ALA A 1 94 ? 0.051 -10.043 3.437 1.00 95.19 94 ALA A O 1
ATOM 728 N N . SER A 1 95 ? -1.542 -10.896 2.092 1.00 95.50 95 SER A N 1
ATOM 729 C CA . SER A 1 95 ? -1.404 -12.296 2.483 1.00 95.50 95 SER A CA 1
ATOM 730 C C . SER A 1 95 ? -0.693 -13.087 1.394 1.00 95.50 95 SER A C 1
ATOM 732 O O . SER A 1 95 ? -1.248 -13.309 0.313 1.00 95.50 95 SER A O 1
ATOM 734 N N . VAL A 1 96 ? 0.512 -13.571 1.695 1.00 94.62 96 VAL A N 1
ATOM 735 C CA . VAL A 1 96 ? 1.294 -14.435 0.798 1.00 94.62 96 VAL A CA 1
ATOM 736 C C . VAL A 1 96 ? 1.523 -15.806 1.429 1.00 94.62 96 VAL A C 1
ATOM 738 O O . VAL A 1 96 ? 1.754 -15.932 2.628 1.00 94.62 96 VAL A O 1
ATOM 741 N N . LYS A 1 97 ? 1.416 -16.869 0.627 1.00 92.75 97 LYS A N 1
ATOM 742 C CA . LYS A 1 97 ? 1.457 -18.249 1.142 1.00 92.75 97 LYS A CA 1
ATOM 743 C C . LYS A 1 97 ? 2.858 -18.707 1.541 1.00 92.75 97 LYS A C 1
ATOM 745 O O . LYS A 1 97 ? 3.010 -19.472 2.482 1.00 92.75 97 LYS A O 1
ATOM 750 N N . THR A 1 98 ? 3.873 -18.269 0.808 1.00 92.06 98 THR A N 1
ATOM 751 C CA . THR A 1 98 ? 5.218 -18.850 0.869 1.00 92.06 98 THR A CA 1
ATOM 752 C C . THR A 1 98 ? 6.218 -17.849 1.430 1.00 92.06 98 THR A C 1
ATOM 754 O O . THR A 1 98 ? 6.169 -16.675 1.060 1.00 92.06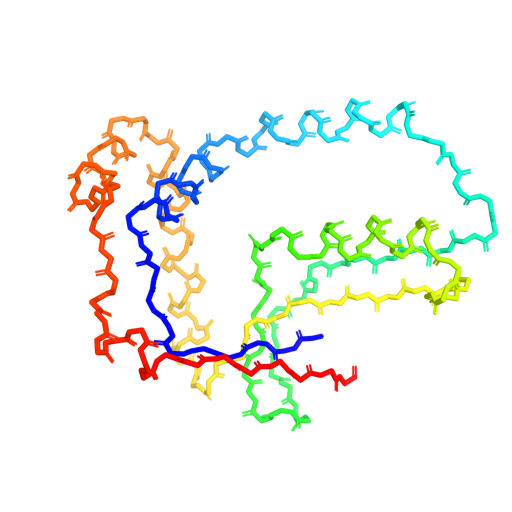 98 THR A O 1
ATOM 757 N N . LEU A 1 99 ? 7.173 -18.319 2.233 1.00 92.69 99 LEU A N 1
ATOM 758 C CA . LEU A 1 99 ? 8.242 -17.483 2.785 1.00 92.69 99 LEU A CA 1
ATOM 759 C C . LEU A 1 99 ? 9.098 -16.785 1.703 1.00 92.69 99 LEU A C 1
ATOM 761 O O . LEU A 1 99 ? 9.330 -15.588 1.849 1.00 92.69 99 LEU A O 1
ATOM 765 N N . PRO A 1 100 ? 9.482 -17.430 0.578 1.00 94.50 100 PRO A N 1
ATOM 766 C CA . PRO A 1 100 ? 10.173 -16.732 -0.509 1.00 94.50 100 PRO A CA 1
ATOM 767 C C . PRO A 1 100 ? 9.418 -15.504 -1.030 1.00 94.50 100 PRO A C 1
ATOM 769 O O . PRO A 1 100 ? 10.013 -14.447 -1.194 1.00 94.50 100 PRO A O 1
ATOM 772 N N . MET A 1 101 ? 8.095 -15.593 -1.202 1.00 92.06 101 MET A N 1
ATOM 773 C CA . MET A 1 101 ? 7.266 -14.428 -1.555 1.00 92.06 101 MET A CA 1
ATOM 774 C C . MET A 1 101 ? 7.225 -13.384 -0.435 1.00 92.06 101 MET A C 1
ATOM 776 O O . MET A 1 101 ? 7.211 -12.186 -0.714 1.00 92.06 101 MET A O 1
ATOM 780 N N . ALA A 1 102 ? 7.217 -13.826 0.826 1.00 93.12 102 ALA A N 1
ATOM 781 C CA . ALA A 1 102 ? 7.213 -12.938 1.983 1.00 93.12 102 ALA A CA 1
ATOM 782 C C . ALA A 1 102 ? 8.499 -12.103 2.103 1.00 93.12 102 ALA A C 1
ATOM 784 O O . ALA A 1 102 ? 8.450 -10.995 2.626 1.00 93.12 102 ALA A O 1
ATOM 785 N N . LEU A 1 103 ? 9.624 -12.614 1.597 1.00 93.44 103 LEU A N 1
ATOM 786 C CA . LEU A 1 103 ? 10.914 -11.921 1.581 1.00 93.44 103 LEU A CA 1
ATOM 787 C C . LEU A 1 103 ? 11.147 -11.163 0.266 1.00 93.44 103 LEU A C 1
ATOM 789 O O . LEU A 1 103 ? 11.506 -9.987 0.276 1.00 93.44 103 LEU A O 1
ATOM 793 N N . GLY A 1 104 ? 10.890 -11.815 -0.869 1.00 93.81 104 GLY A N 1
ATOM 794 C CA . GLY A 1 104 ? 11.112 -11.255 -2.201 1.00 93.81 104 GLY A CA 1
ATOM 795 C C . GLY A 1 104 ? 10.182 -10.088 -2.527 1.00 93.81 104 GLY A C 1
ATOM 796 O O . GLY A 1 104 ? 10.617 -9.120 -3.143 1.00 93.81 104 GLY A O 1
ATOM 797 N N . GLY A 1 105 ? 8.926 -10.130 -2.068 1.00 90.88 105 GLY A N 1
ATOM 798 C CA . GLY A 1 105 ? 7.960 -9.049 -2.281 1.00 90.88 105 GLY A CA 1
ATOM 799 C C . GLY A 1 105 ? 8.428 -7.710 -1.692 1.00 90.88 105 GLY A C 1
ATOM 800 O O . GLY A 1 105 ? 8.575 -6.745 -2.443 1.00 90.88 105 GLY A O 1
ATOM 801 N N . PRO A 1 106 ? 8.708 -7.629 -0.376 1.00 91.69 106 PRO A N 1
ATOM 802 C CA . PRO A 1 106 ? 9.245 -6.418 0.241 1.00 91.69 106 PRO A CA 1
ATOM 803 C C . PRO A 1 106 ? 10.572 -5.960 -0.367 1.00 91.69 106 PRO A C 1
ATOM 805 O O . PRO A 1 106 ? 10.749 -4.761 -0.563 1.00 91.69 106 PRO A O 1
ATOM 808 N N . ALA A 1 107 ? 11.474 -6.887 -0.712 1.00 93.94 107 ALA A N 1
ATOM 809 C CA . ALA A 1 107 ? 12.736 -6.546 -1.367 1.00 93.94 107 ALA A CA 1
ATOM 810 C C . ALA A 1 107 ? 12.510 -5.881 -2.738 1.00 93.94 107 ALA A C 1
ATOM 812 O O . ALA A 1 107 ? 13.076 -4.823 -3.009 1.00 93.94 107 ALA A O 1
ATOM 813 N N . ALA A 1 108 ? 11.625 -6.440 -3.568 1.00 91.69 108 ALA A N 1
ATOM 814 C CA . ALA A 1 108 ? 11.275 -5.875 -4.870 1.00 91.69 108 ALA A CA 1
ATOM 815 C C . ALA A 1 108 ? 10.595 -4.501 -4.744 1.00 91.69 108 ALA A C 1
ATOM 817 O O . ALA A 1 108 ? 10.926 -3.576 -5.483 1.00 91.69 108 ALA A O 1
ATOM 818 N N . VAL A 1 109 ? 9.683 -4.336 -3.779 1.00 91.06 109 VAL A N 1
ATOM 819 C CA . VAL A 1 109 ? 9.054 -3.035 -3.499 1.00 91.06 109 VAL A CA 1
ATOM 820 C C . VAL A 1 109 ? 10.092 -2.019 -3.024 1.00 91.06 109 VAL A C 1
ATOM 822 O O . VAL A 1 109 ? 10.081 -0.887 -3.494 1.00 91.06 109 VAL A O 1
ATOM 825 N N . GLY A 1 110 ? 11.013 -2.406 -2.139 1.00 92.44 110 GLY A N 1
ATOM 826 C CA . GLY A 1 110 ? 12.101 -1.539 -1.680 1.00 92.44 110 GLY A CA 1
ATOM 827 C C . GLY A 1 110 ? 13.008 -1.084 -2.825 1.00 92.44 110 GLY A C 1
ATOM 828 O O . GLY A 1 110 ? 13.310 0.104 -2.931 1.00 92.44 110 GLY A O 1
ATOM 829 N N . ALA A 1 111 ? 13.368 -1.999 -3.728 1.00 93.94 111 ALA A N 1
ATOM 830 C CA . ALA A 1 111 ? 14.135 -1.678 -4.930 1.00 93.94 111 ALA A CA 1
ATOM 831 C C . ALA A 1 111 ? 13.376 -0.711 -5.856 1.00 93.94 111 ALA A C 1
ATOM 833 O O . ALA A 1 111 ? 13.958 0.264 -6.327 1.00 93.94 111 ALA A O 1
ATOM 834 N N . LEU A 1 112 ? 12.070 -0.921 -6.062 1.00 91.44 112 LEU A N 1
ATOM 835 C CA . LEU A 1 112 ? 11.225 -0.001 -6.833 1.00 91.44 112 LEU A CA 1
ATOM 836 C C . LEU A 1 112 ? 11.132 1.386 -6.189 1.00 91.44 112 LEU A C 1
ATOM 838 O O . LEU A 1 112 ? 11.208 2.385 -6.897 1.00 91.44 112 LEU A O 1
ATOM 842 N N . VAL A 1 113 ? 11.009 1.468 -4.861 1.00 92.44 113 VAL A N 1
ATOM 843 C CA . VAL A 1 113 ? 10.997 2.747 -4.134 1.00 92.44 113 VAL A CA 1
ATOM 844 C C . VAL A 1 113 ? 12.317 3.490 -4.316 1.00 92.44 113 VAL A C 1
ATOM 846 O O . VAL A 1 113 ? 12.290 4.696 -4.563 1.00 92.44 113 VAL A O 1
ATOM 849 N N . ALA A 1 114 ? 13.450 2.788 -4.216 1.00 94.19 114 ALA A N 1
ATOM 850 C CA . ALA A 1 114 ? 14.775 3.366 -4.430 1.00 94.19 114 ALA A CA 1
ATOM 851 C C . ALA A 1 114 ? 14.945 3.859 -5.875 1.00 94.19 114 ALA A C 1
ATOM 853 O O . ALA A 1 114 ? 15.340 5.003 -6.090 1.00 94.19 114 ALA A O 1
ATOM 854 N N . ALA A 1 115 ? 14.561 3.042 -6.860 1.00 93.00 115 ALA A N 1
ATOM 855 C CA . ALA A 1 115 ? 14.583 3.415 -8.272 1.00 93.00 115 ALA A CA 1
ATOM 856 C C . ALA A 1 115 ? 13.696 4.640 -8.562 1.00 93.00 115 ALA A C 1
ATOM 858 O O . ALA A 1 115 ? 14.110 5.547 -9.278 1.00 93.00 115 ALA A O 1
ATOM 859 N N . ALA A 1 116 ? 12.509 4.715 -7.952 1.00 92.81 116 ALA A N 1
ATOM 860 C CA . ALA A 1 116 ? 11.566 5.819 -8.132 1.00 92.81 116 ALA A CA 1
ATOM 861 C C . ALA A 1 116 ? 12.052 7.170 -7.566 1.00 92.81 116 ALA A C 1
ATOM 863 O O . ALA A 1 116 ? 11.460 8.208 -7.892 1.00 92.81 116 ALA A O 1
ATOM 864 N N . GLN A 1 117 ? 13.099 7.178 -6.727 1.00 93.62 117 GLN A N 1
ATOM 865 C CA . GLN A 1 117 ? 13.729 8.420 -6.263 1.00 93.62 117 GLN A CA 1
ATOM 866 C C . GLN A 1 117 ? 14.519 9.113 -7.378 1.00 93.62 117 GLN A C 1
ATOM 868 O O . GLN A 1 117 ? 14.647 10.335 -7.361 1.00 93.62 117 GLN A O 1
ATOM 873 N N . ILE A 1 118 ? 15.035 8.353 -8.349 1.00 94.50 118 ILE A N 1
ATOM 874 C CA . ILE A 1 118 ? 15.795 8.894 -9.475 1.00 94.50 118 ILE A CA 1
ATOM 875 C C . ILE A 1 118 ? 14.804 9.239 -10.584 1.00 94.50 118 ILE A C 1
ATOM 877 O O . ILE A 1 118 ? 14.189 8.353 -11.172 1.00 94.50 118 ILE A O 1
ATOM 881 N N . GLU A 1 119 ? 14.652 10.529 -10.875 1.00 90.31 119 GLU A N 1
ATOM 882 C CA . GLU A 1 119 ? 13.651 11.025 -11.824 1.00 90.31 119 GLU A CA 1
ATOM 883 C C . GLU A 1 119 ? 13.756 10.372 -13.206 1.00 90.31 119 GLU A C 1
ATOM 885 O O . GLU A 1 119 ? 12.769 9.810 -13.673 1.00 90.31 119 GLU A O 1
ATOM 890 N N . GLY A 1 120 ? 14.954 10.313 -13.797 1.00 93.06 120 GLY A N 1
ATOM 891 C CA . GLY A 1 120 ? 15.145 9.672 -15.103 1.00 93.06 120 GLY A CA 1
ATOM 892 C C . GLY A 1 120 ? 14.808 8.174 -15.112 1.00 93.06 120 GLY A C 1
ATOM 893 O O . GLY A 1 120 ? 14.220 7.677 -16.069 1.00 93.06 120 GLY A O 1
ATOM 894 N N . VAL A 1 121 ? 15.103 7.445 -14.027 1.00 93.94 121 VAL A N 1
ATOM 895 C CA . VAL A 1 121 ? 14.736 6.018 -13.905 1.00 93.94 121 VAL A CA 1
ATOM 896 C C . VAL A 1 121 ? 13.226 5.868 -13.754 1.00 93.94 121 VAL A C 1
ATOM 898 O O . VAL A 1 121 ? 12.624 4.986 -14.362 1.00 93.94 121 VAL A O 1
ATOM 901 N N . ARG A 1 122 ? 12.596 6.739 -12.964 1.00 92.62 122 ARG A N 1
ATOM 902 C CA . ARG A 1 122 ? 11.147 6.763 -12.775 1.00 92.62 122 ARG A CA 1
ATOM 903 C C . ARG A 1 122 ? 10.415 7.018 -14.092 1.00 92.62 122 ARG A C 1
ATOM 905 O O . ARG A 1 122 ? 9.482 6.282 -14.400 1.00 92.62 122 ARG A O 1
ATOM 912 N N . GLU A 1 123 ? 10.830 8.025 -14.853 1.00 91.44 123 GLU A N 1
ATOM 913 C CA . GLU A 1 123 ? 10.242 8.352 -16.157 1.00 91.44 123 GLU A CA 1
ATOM 914 C C . GLU A 1 123 ? 10.434 7.215 -17.160 1.00 91.44 123 GLU A C 1
ATOM 916 O O . GLU A 1 123 ? 9.478 6.809 -17.818 1.00 91.44 123 GLU A O 1
ATOM 921 N N . TRP A 1 124 ? 11.628 6.619 -17.199 1.00 93.06 124 TRP A N 1
ATOM 922 C CA . TRP A 1 124 ? 11.898 5.449 -18.031 1.00 93.06 124 TRP A CA 1
ATOM 923 C C . TRP A 1 124 ? 11.002 4.250 -17.669 1.00 93.06 124 TRP A C 1
ATOM 925 O O . TRP A 1 124 ? 10.411 3.625 -18.552 1.00 93.06 124 TRP A O 1
ATOM 935 N N . LEU A 1 125 ? 10.833 3.954 -16.373 1.00 91.44 125 LEU A N 1
ATOM 936 C CA . LEU A 1 125 ? 9.942 2.886 -15.902 1.00 91.44 125 LEU A CA 1
ATOM 937 C C . LEU A 1 125 ? 8.480 3.147 -16.288 1.00 91.44 125 LEU A C 1
ATOM 939 O O . LEU A 1 125 ? 7.783 2.220 -16.701 1.00 91.44 125 LEU A O 1
ATOM 943 N N . MET A 1 126 ? 8.014 4.393 -16.166 1.00 90.06 126 MET A N 1
ATOM 944 C CA . MET A 1 126 ? 6.660 4.781 -16.572 1.00 90.06 126 MET A CA 1
ATOM 945 C C . MET A 1 126 ? 6.462 4.669 -18.087 1.00 90.06 126 MET A C 1
ATOM 947 O O . MET A 1 126 ? 5.432 4.159 -18.519 1.00 90.06 126 MET A O 1
ATOM 951 N N . GLY A 1 127 ? 7.451 5.079 -18.886 1.00 87.00 127 GLY A N 1
ATOM 952 C CA . GLY A 1 127 ? 7.413 4.954 -20.346 1.00 87.00 127 GLY A CA 1
ATOM 953 C C . GLY A 1 127 ? 7.436 3.502 -20.828 1.00 87.00 127 GLY A C 1
ATOM 954 O O . GLY A 1 127 ? 6.893 3.182 -21.878 1.00 87.00 127 GLY A O 1
ATOM 955 N N . ARG A 1 128 ? 8.002 2.573 -20.045 1.00 87.06 128 ARG A N 1
ATOM 956 C CA . ARG A 1 128 ? 8.006 1.147 -20.407 1.00 87.06 128 ARG A CA 1
ATOM 957 C C . ARG A 1 128 ? 6.644 0.468 -20.236 1.00 87.06 128 ARG A C 1
ATOM 959 O O . ARG A 1 128 ? 6.403 -0.551 -20.893 1.00 87.06 128 ARG A O 1
ATOM 966 N N . TYR A 1 129 ? 5.793 0.997 -19.355 1.00 84.06 129 TYR A N 1
ATOM 967 C CA . TYR A 1 129 ? 4.463 0.469 -19.047 1.00 84.06 129 TYR A CA 1
ATOM 968 C C . TYR A 1 129 ? 3.432 1.604 -19.009 1.00 84.06 129 TYR A C 1
ATOM 970 O O . TYR A 1 129 ? 2.986 2.049 -17.948 1.00 84.06 129 TYR A O 1
ATOM 978 N N . GLU A 1 130 ? 3.096 2.090 -20.202 1.00 77.75 130 GLU A N 1
ATOM 979 C CA . GLU A 1 130 ? 2.363 3.338 -20.400 1.00 77.75 130 GLU A CA 1
ATOM 980 C C . GLU A 1 130 ? 0.917 3.297 -19.894 1.00 77.75 130 GLU A C 1
ATOM 982 O O . GLU A 1 130 ? 0.252 2.255 -19.840 1.00 77.75 130 GLU A O 1
ATOM 987 N N . ALA A 1 131 ? 0.389 4.479 -19.576 1.00 71.88 131 ALA A N 1
ATOM 988 C CA . ALA A 1 131 ? -1.025 4.656 -19.285 1.00 71.88 131 ALA A CA 1
ATOM 989 C C . ALA A 1 131 ? -1.874 4.239 -20.502 1.00 71.88 131 ALA A C 1
ATOM 991 O O . ALA A 1 131 ? -1.745 4.799 -21.582 1.00 71.88 131 ALA A O 1
ATOM 992 N N . GLY A 1 132 ? -2.733 3.234 -20.317 1.00 73.06 132 GLY A N 1
ATOM 993 C CA . GLY A 1 132 ? -3.500 2.592 -21.395 1.00 73.06 132 GLY A CA 1
ATOM 994 C C . GLY A 1 132 ? -3.122 1.124 -21.594 1.00 73.06 132 GLY A C 1
ATOM 995 O O . GLY A 1 132 ? -3.965 0.322 -21.990 1.00 73.06 132 GLY A O 1
ATOM 996 N N . GLN A 1 133 ? -1.906 0.738 -21.200 1.00 80.69 133 GLN A N 1
ATOM 997 C CA . GLN A 1 133 ? -1.524 -0.664 -21.060 1.00 80.69 133 GLN A CA 1
ATOM 998 C C . GLN A 1 133 ? -2.082 -1.221 -19.743 1.00 80.69 133 GLN A C 1
ATOM 1000 O O . GLN A 1 133 ? -2.112 -0.549 -18.707 1.00 80.69 133 GLN A O 1
ATOM 1005 N N . GLY A 1 134 ? -2.575 -2.455 -19.764 1.00 86.19 134 GLY A N 1
ATOM 1006 C CA . GLY A 1 134 ? -3.209 -3.066 -18.601 1.00 86.19 134 GLY A CA 1
ATOM 1007 C C . GLY A 1 134 ? -3.803 -4.433 -18.914 1.00 86.19 134 GLY A C 1
ATOM 1008 O O . GLY A 1 134 ? -3.677 -4.917 -20.038 1.00 86.19 134 GLY A O 1
ATOM 1009 N N . PRO A 1 135 ? -4.442 -5.081 -17.927 1.00 88.81 135 PRO A N 1
ATOM 1010 C CA . PRO A 1 135 ? -5.083 -6.367 -18.153 1.00 88.81 135 PRO A CA 1
ATOM 1011 C C . PRO A 1 135 ? -6.177 -6.255 -19.222 1.00 88.81 135 PRO A C 1
ATOM 1013 O O . PRO A 1 135 ? -7.085 -5.423 -19.118 1.00 88.81 135 PRO A O 1
ATOM 1016 N N . ASP A 1 136 ? -6.112 -7.138 -20.217 1.00 92.06 136 ASP A N 1
ATOM 1017 C CA . ASP A 1 136 ? -7.162 -7.302 -21.219 1.00 92.06 136 ASP A CA 1
ATOM 1018 C C . ASP A 1 136 ? -8.499 -7.739 -20.581 1.00 92.06 136 ASP A C 1
ATOM 1020 O O . ASP A 1 136 ? -8.614 -7.976 -19.370 1.00 92.06 136 ASP A O 1
ATOM 1024 N N . ALA A 1 137 ? -9.561 -7.804 -21.387 1.00 93.69 137 ALA A N 1
ATOM 1025 C CA . ALA A 1 137 ? -10.886 -8.180 -20.892 1.00 93.69 137 ALA A CA 1
ATOM 1026 C C . ALA A 1 137 ? -10.883 -9.563 -20.213 1.00 93.69 137 ALA A C 1
ATOM 1028 O O . ALA A 1 137 ? -11.483 -9.729 -19.150 1.00 93.69 137 ALA A O 1
ATOM 1029 N N . GLU A 1 138 ? -10.157 -10.531 -20.770 1.00 94.12 138 GLU A N 1
ATOM 1030 C CA . GLU A 1 138 ? -10.097 -11.898 -20.252 1.00 94.12 138 GLU A CA 1
ATOM 1031 C C . GLU A 1 138 ? -9.295 -12.015 -18.951 1.00 94.12 138 GLU A C 1
ATOM 1033 O O . GLU A 1 138 ? -9.648 -12.788 -18.054 1.00 94.12 138 GLU A O 1
ATOM 1038 N N . ARG A 1 139 ? -8.223 -11.237 -18.795 1.00 94.00 139 ARG A N 1
ATOM 1039 C CA . ARG A 1 139 ? -7.467 -11.138 -17.549 1.00 94.00 139 ARG A CA 1
ATOM 1040 C C . ARG A 1 139 ? -8.294 -10.449 -16.480 1.00 94.00 139 ARG A C 1
ATOM 1042 O O . ARG A 1 139 ? -8.276 -10.907 -15.338 1.00 94.00 13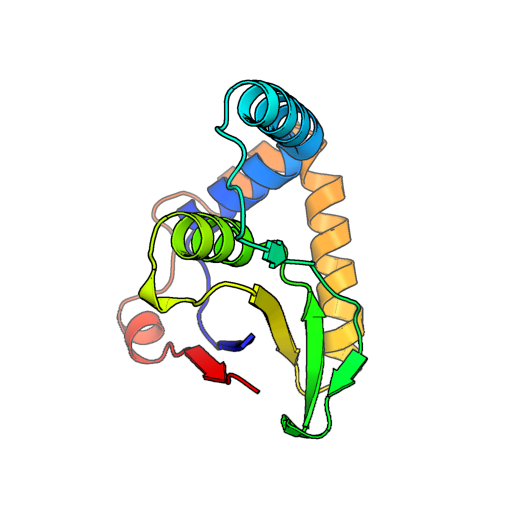9 ARG A O 1
ATOM 1049 N N . ARG A 1 140 ? -9.038 -9.394 -16.826 1.00 92.44 140 ARG A N 1
ATOM 1050 C CA . ARG A 1 140 ? -9.944 -8.713 -15.887 1.00 92.44 140 ARG A CA 1
ATOM 1051 C C . ARG A 1 140 ? -11.047 -9.642 -15.389 1.00 92.44 140 ARG A C 1
ATOM 1053 O O . ARG A 1 140 ? -11.230 -9.724 -14.181 1.00 92.44 140 ARG A O 1
ATOM 1060 N N . LYS A 1 141 ? -11.699 -10.409 -16.272 1.00 95.50 141 LYS A N 1
ATOM 1061 C CA . LYS A 1 141 ? -12.730 -11.398 -15.888 1.00 95.50 141 LYS A CA 1
ATOM 1062 C C . LYS A 1 141 ? -12.215 -12.463 -14.913 1.00 95.50 141 LYS A C 1
ATOM 1064 O O . LYS A 1 141 ? -12.944 -12.888 -14.027 1.00 95.50 141 LYS A O 1
ATOM 1069 N N . ARG A 1 142 ? -10.956 -12.889 -15.067 1.00 96.19 142 ARG A N 1
ATOM 1070 C CA . ARG A 1 142 ? -10.303 -13.895 -14.203 1.00 96.19 142 ARG A CA 1
ATOM 1071 C C . ARG A 1 142 ? -9.629 -13.305 -12.961 1.00 96.19 142 ARG A C 1
ATOM 1073 O O . ARG A 1 142 ? -9.083 -14.054 -12.143 1.00 96.19 142 ARG A O 1
ATOM 1080 N N . SER A 1 143 ? -9.606 -11.980 -12.838 1.00 96.19 143 SER A N 1
ATOM 1081 C CA . SER A 1 143 ? -9.007 -11.301 -11.696 1.00 96.19 143 SER A CA 1
ATOM 1082 C C . SER A 1 143 ? -9.972 -11.301 -10.521 1.00 96.19 143 SER A C 1
ATOM 1084 O O . SER A 1 143 ? -11.158 -11.024 -10.662 1.00 96.19 143 SER A O 1
ATOM 1086 N N . TRP A 1 144 ? -9.445 -11.579 -9.341 1.00 96.69 144 TRP A N 1
ATOM 1087 C CA . TRP A 1 144 ? -10.184 -11.580 -8.095 1.00 96.69 144 TRP A CA 1
ATOM 1088 C C . TRP A 1 144 ? -9.307 -11.026 -6.986 1.00 96.69 144 TRP A C 1
ATOM 1090 O O . TRP A 1 144 ? -8.074 -11.064 -7.041 1.00 96.69 144 TRP A O 1
ATOM 1100 N N . PHE A 1 145 ? -9.970 -10.555 -5.939 1.00 95.00 145 PHE A N 1
ATOM 1101 C CA . PHE A 1 145 ? -9.340 -10.310 -4.659 1.00 95.00 145 PHE A CA 1
ATOM 1102 C C . PHE A 1 145 ? -10.248 -10.821 -3.542 1.00 95.00 145 PHE A C 1
ATOM 1104 O O . PHE A 1 145 ? -11.466 -10.888 -3.684 1.00 95.00 145 PHE A O 1
ATOM 1111 N N . THR A 1 146 ? -9.645 -11.195 -2.423 1.00 95.31 146 THR A N 1
ATOM 1112 C CA . THR A 1 146 ? -10.346 -11.567 -1.194 1.00 95.31 146 THR A CA 1
ATOM 1113 C C . THR A 1 146 ? -9.806 -10.724 -0.060 1.00 95.31 146 THR A C 1
ATOM 1115 O O . THR A 1 146 ? -8.587 -10.583 0.062 1.00 95.31 146 THR A O 1
ATOM 1118 N N . ILE A 1 147 ? -10.694 -10.225 0.795 1.00 94.75 147 ILE A N 1
ATOM 1119 C CA . ILE A 1 147 ? -10.319 -9.559 2.041 1.00 94.75 147 ILE A CA 1
ATOM 1120 C C . ILE A 1 147 ? -10.884 -10.363 3.199 1.00 94.75 147 ILE A C 1
ATOM 1122 O O . ILE A 1 147 ? -12.085 -10.609 3.259 1.00 94.75 147 ILE A O 1
ATOM 1126 N N . ARG A 1 148 ? -10.020 -10.739 4.140 1.00 94.38 148 ARG A N 1
ATOM 1127 C CA . ARG A 1 148 ? -10.426 -11.356 5.401 1.00 94.38 148 ARG A CA 1
ATOM 1128 C C . ARG A 1 148 ? -10.198 -10.394 6.559 1.00 94.38 148 ARG A C 1
ATOM 1130 O O . ARG A 1 148 ? -9.099 -9.861 6.736 1.00 94.38 148 ARG A O 1
ATOM 1137 N N . PHE A 1 149 ? -11.240 -10.166 7.345 1.00 92.31 149 PHE A N 1
ATOM 1138 C CA . PHE A 1 149 ? -11.157 -9.449 8.612 1.00 92.31 149 PHE A CA 1
ATOM 1139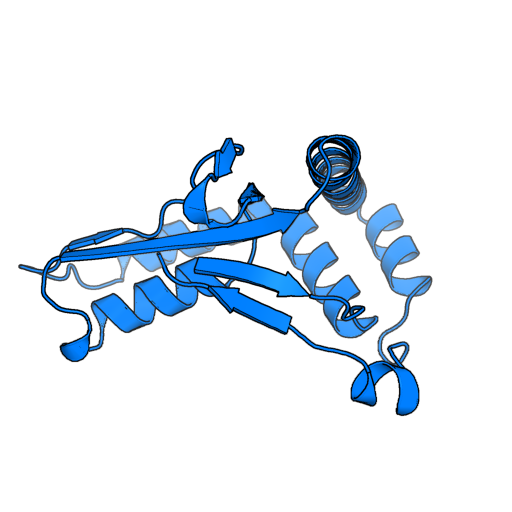 C C . PHE A 1 149 ? -11.085 -10.486 9.736 1.00 92.31 149 PHE A C 1
ATOM 1141 O O . PHE A 1 149 ? -11.780 -11.498 9.681 1.00 92.31 149 PHE A O 1
ATOM 1148 N N . VAL A 1 150 ? -10.172 -10.262 10.677 1.00 87.50 150 VAL A N 1
ATOM 1149 C CA . VAL A 1 150 ? -9.917 -11.092 11.863 1.00 87.50 150 VAL A CA 1
ATOM 1150 C C . VAL A 1 150 ? -9.774 -10.175 13.061 1.00 87.50 150 VAL A C 1
ATOM 1152 O O . VAL A 1 150 ? -9.383 -9.000 12.826 1.00 87.50 150 VAL A O 1
#

Foldseek 3Di:
DEKEKPFDDALVVVLVLLVCLLCVVVVVVVVVVVVVVDDDQPQAAFEEDQDDFDQDPVVQFTWARDPDCVSVVVSVCCSVDCVCPRHHYDYYTYTHNDVCCSVVVVVVVVVSSVLSNDPVSSVVVSVVRDHVGGDDPVSVVVIDMDDDDD

pLDDT: mean 91.39, std 4.48, range [71.88, 96.88]

Secondary structure (DSSP, 8-state):
-EEEE-----HHHHHHHHHHHHTHHHHHHHHHHHHHHS---TT-EEE------EEETTTTEEEEE---SHHHHHHHHHHH-GGG-SEEE---EEEESSHHHHHHHHHHHHHHHHHHHSHHHHHHHHHHS-BTB---HHHHHT--EEEE--

Radius of gyration: 17.62 Å; chains: 1; bounding box: 37×42×44 Å

Sequence (150 aa):
GFVRSNAVFSGGTFASALTAMGRGPQMLRAARERRLHEPRQVGRRVRTPAGSPHFNGATGTWALPLPTVDPAIVGRSARALERYGPDFRYRHFASVKTLPMALGGPAAVGALVAAAQIEGVREWLMGRYEAGQGPDAERRKRSWFTIRFV